Protein AF-A0AAD1GJM7-F1 (afdb_monomer)

Sequence (157 aa):
MYKEDKFLNEKNISTDASIYYKLKLFEDKDFVIAAQPKILMSKSKKLKEDFLGEISLIIGMSKNIRPVTNIFSFGHSINIGSKKMYYNFSTCEGIKFKNGIMLTSFTKYHTRQNYGYVYDSSVYEQLGIAKIINFGKENRNLFTAQIGHFWDRSLSN

Nearest PDB structures (foldseek):
  4qky-assembly1_A  TM=3.987E-01  e=1.083E-01  Bordetella pertussis Tohama I
  6ehe-assembly1_A  TM=3.004E-01  e=8.384E-02  Vibrio cholerae O395
  5oyk-assembly1_A  TM=3.530E-01  e=1.550E-01  Vibrio cholerae
  3vdi-assembly1_A  TM=3.140E-01  e=3.016E-01  Pelodictyon phaeum
  7uea-assembly1_V  TM=2.592E-01  e=4.100E-01  Chlorobaculum tepidum TLS

Radius of gyration: 16.19 Å; Cα contacts (8 Å, |Δi|>4): 405; chains: 1; bounding box: 40×42×44 Å

Mean predicted aligned error: 8.15 Å

Organism: NCBI:txid226665

pLDDT: mean 81.07, std 14.4, range [34.66, 95.56]

Foldseek 3Di:
DPDPPPPDDLQQKKKKKKKKKWAFPDDDPFKTWTKMWMWMWIDGPPDDTDIWTKIKTKMWGWDCDVQKIKIWIWIWMATPPPRKIWIKTKIKIWGADPQQKIWIWMKMKIQIDPDPQQARIKIKIWTWIKHWDADDPDSSMIIMIIITMMGMGGPRD

Solvent-accessible surface area (backbone atoms only — not comparable to full-atom values): 7989 Å² total; per-residue (Å²): 131,84,74,77,79,80,78,77,54,77,78,46,39,29,44,38,40,36,43,36,37,42,44,60,76,44,78,58,97,74,38,36,34,26,43,32,49,33,42,37,39,40,39,38,89,81,42,71,80,41,80,48,46,34,42,28,46,35,40,32,33,73,53,78,57,89,58,37,37,40,36,44,36,41,32,45,35,39,30,73,87,71,75,33,33,31,42,34,44,35,42,36,42,30,45,56,48,81,90,40,32,27,46,37,42,37,41,35,40,37,44,40,43,86,53,67,85,74,47,40,26,33,41,37,40,35,46,30,46,34,40,51,45,82,54,79,97,51,95,57,38,43,38,35,44,35,41,31,46,32,41,66,42,66,71,48,130

Structure (mmCIF, N/CA/C/O backbone):
data_AF-A0AAD1GJM7-F1
#
_entry.id   AF-A0AAD1GJM7-F1
#
loop_
_atom_site.group_PDB
_atom_site.id
_atom_site.type_symbol
_atom_site.label_atom_id
_atom_site.label_alt_id
_atom_site.label_comp_id
_atom_site.label_asym_id
_atom_site.label_entity_id
_atom_site.label_seq_id
_atom_site.pdbx_PDB_ins_code
_atom_site.Cartn_x
_atom_site.Cartn_y
_atom_site.Cartn_z
_atom_site.occupancy
_atom_site.B_iso_or_equiv
_atom_site.auth_seq_id
_atom_site.auth_comp_id
_atom_site.auth_asym_id
_atom_site.auth_atom_id
_atom_site.pdbx_PDB_model_num
ATOM 1 N N . MET A 1 1 ? 0.869 -28.261 -21.233 1.00 34.81 1 MET A N 1
ATOM 2 C CA . MET A 1 1 ? 2.227 -28.336 -20.659 1.00 34.81 1 MET A CA 1
ATOM 3 C C . MET A 1 1 ? 2.542 -26.952 -20.110 1.00 34.81 1 MET A C 1
ATOM 5 O O . MET A 1 1 ? 2.859 -26.057 -20.884 1.00 34.81 1 MET A O 1
ATOM 9 N N . TYR A 1 2 ? 2.266 -26.730 -18.821 1.00 34.66 2 TYR A N 1
ATOM 10 C CA . TYR A 1 2 ? 2.536 -25.451 -18.159 1.00 34.66 2 TYR A CA 1
ATOM 11 C C . TYR A 1 2 ? 4.046 -25.217 -18.218 1.00 34.66 2 TYR A C 1
ATOM 13 O O . TYR A 1 2 ? 4.812 -26.051 -17.739 1.00 34.66 2 TYR A O 1
ATOM 21 N N . LYS A 1 3 ? 4.475 -24.152 -18.906 1.00 41.66 3 LYS A N 1
ATOM 22 C CA . LYS A 1 3 ? 5.876 -23.722 -18.877 1.00 41.66 3 LYS A CA 1
ATOM 23 C C . LYS A 1 3 ? 6.209 -23.440 -17.423 1.00 41.66 3 LYS A C 1
ATOM 25 O O . LYS A 1 3 ? 5.462 -22.697 -16.796 1.00 41.66 3 LYS A O 1
ATOM 30 N N . GLU A 1 4 ? 7.290 -24.048 -16.947 1.00 40.22 4 GLU A N 1
ATOM 31 C CA . GLU A 1 4 ? 7.804 -23.888 -15.595 1.00 40.22 4 GLU A CA 1
ATOM 32 C C . GLU A 1 4 ? 7.608 -22.466 -15.098 1.00 40.22 4 GLU A C 1
ATOM 34 O O . GLU A 1 4 ? 8.035 -21.478 -15.708 1.00 40.22 4 GLU A O 1
ATOM 39 N N . ASP A 1 5 ? 6.918 -22.420 -13.977 1.00 42.44 5 ASP A N 1
ATOM 40 C CA . ASP A 1 5 ? 6.682 -21.280 -13.146 1.00 42.44 5 ASP A CA 1
ATOM 41 C C . ASP A 1 5 ? 7.990 -20.491 -12.941 1.00 42.44 5 ASP A C 1
ATOM 43 O O . ASP A 1 5 ? 8.764 -20.735 -12.017 1.00 42.44 5 ASP A O 1
ATOM 47 N N . LYS A 1 6 ? 8.216 -19.459 -13.773 1.00 44.59 6 LYS A N 1
ATOM 48 C CA . LYS A 1 6 ? 9.166 -18.347 -13.540 1.00 44.59 6 LYS A CA 1
ATOM 49 C C . LYS A 1 6 ? 8.738 -17.503 -12.320 1.00 44.59 6 LYS A C 1
ATOM 51 O O . LYS A 1 6 ? 8.789 -16.275 -12.343 1.00 44.59 6 LYS A O 1
ATOM 56 N N . PHE A 1 7 ? 8.242 -18.144 -11.267 1.00 47.22 7 PHE A N 1
ATOM 57 C CA . PHE A 1 7 ? 7.403 -17.542 -10.234 1.00 47.22 7 PHE A CA 1
ATOM 58 C C . PHE A 1 7 ? 8.210 -16.753 -9.206 1.00 47.22 7 PHE A C 1
ATOM 60 O O . PHE A 1 7 ? 7.679 -15.829 -8.585 1.00 47.22 7 PHE A O 1
ATOM 67 N N . LEU A 1 8 ? 9.501 -17.060 -9.083 1.00 47.66 8 LEU A N 1
ATOM 68 C CA . LEU A 1 8 ? 10.447 -16.421 -8.175 1.00 47.66 8 LEU A CA 1
ATOM 69 C C . LEU A 1 8 ? 11.809 -16.310 -8.866 1.00 47.66 8 LEU A C 1
ATOM 71 O O . LEU A 1 8 ? 12.728 -17.085 -8.624 1.00 47.66 8 LEU A O 1
ATOM 75 N N . ASN A 1 9 ? 11.957 -15.337 -9.762 1.00 53.31 9 ASN A N 1
ATOM 76 C CA . ASN A 1 9 ? 13.294 -14.898 -10.143 1.00 53.31 9 ASN A CA 1
ATOM 77 C C . ASN A 1 9 ? 13.777 -13.951 -9.038 1.00 53.31 9 ASN A C 1
ATOM 79 O O . ASN A 1 9 ? 13.185 -12.884 -8.871 1.00 53.31 9 ASN A O 1
ATOM 83 N N . GLU A 1 10 ? 14.843 -14.298 -8.304 1.00 51.75 10 GLU A N 1
ATOM 84 C CA . GLU A 1 10 ? 15.426 -13.442 -7.245 1.00 51.75 10 GLU A CA 1
ATOM 85 C C . GLU A 1 10 ? 15.661 -11.992 -7.701 1.00 51.75 10 GLU A C 1
ATOM 87 O O . GLU A 1 10 ? 15.726 -11.065 -6.898 1.00 51.75 10 GLU A O 1
ATOM 92 N N . LYS A 1 11 ? 15.788 -11.787 -9.016 1.00 55.88 11 LYS A N 1
ATOM 93 C CA . LYS A 1 11 ? 15.955 -10.487 -9.665 1.00 55.88 11 LYS A CA 1
ATOM 94 C C . LYS A 1 11 ? 14.756 -9.534 -9.524 1.00 55.88 11 LYS A C 1
ATOM 96 O O . LYS A 1 11 ? 14.936 -8.360 -9.838 1.00 55.88 11 LYS A O 1
ATOM 101 N N . ASN A 1 12 ? 13.584 -10.010 -9.097 1.00 67.25 12 ASN A N 1
ATOM 102 C CA . ASN A 1 12 ? 12.362 -9.209 -8.932 1.00 67.25 12 ASN A CA 1
ATOM 103 C C . ASN A 1 12 ? 11.948 -9.038 -7.461 1.00 67.25 12 ASN A C 1
ATOM 105 O O . ASN A 1 12 ? 10.869 -8.513 -7.195 1.00 67.25 12 ASN A O 1
ATOM 109 N N . ILE A 1 13 ? 12.781 -9.500 -6.524 1.00 77.69 13 ILE A N 1
ATOM 110 C CA . ILE A 1 13 ? 12.556 -9.326 -5.091 1.00 77.69 13 ILE A CA 1
ATOM 111 C C . ILE A 1 13 ? 13.218 -8.032 -4.645 1.00 77.69 13 ILE A C 1
ATOM 113 O O . ILE A 1 13 ? 14.364 -7.733 -5.007 1.00 77.69 13 ILE A O 1
ATOM 117 N N . SER A 1 14 ? 12.510 -7.297 -3.804 1.00 81.81 14 SER A N 1
ATOM 118 C CA . SER A 1 14 ? 13.028 -6.073 -3.224 1.00 81.81 14 SER A CA 1
ATOM 119 C C . SER A 1 14 ? 12.492 -5.824 -1.832 1.00 81.81 14 SER A C 1
ATOM 121 O O . SER A 1 14 ? 11.527 -6.444 -1.384 1.00 81.81 14 SER A O 1
ATOM 123 N N . THR A 1 15 ? 13.184 -4.949 -1.119 1.00 87.56 15 THR A N 1
ATOM 124 C CA . THR A 1 15 ? 12.772 -4.495 0.203 1.00 87.56 15 THR A CA 1
ATOM 125 C C . THR A 1 15 ? 12.163 -3.118 0.049 1.00 87.56 15 THR A C 1
ATOM 127 O O . THR A 1 15 ? 12.817 -2.204 -0.455 1.00 87.56 15 THR A O 1
ATOM 130 N N . ASP A 1 16 ? 10.921 -2.990 0.499 1.00 88.38 16 ASP A N 1
ATOM 131 C CA . ASP A 1 16 ? 10.187 -1.736 0.520 1.00 88.38 16 ASP A CA 1
ATOM 132 C C . ASP A 1 16 ? 10.041 -1.252 1.955 1.00 88.38 16 ASP A C 1
ATOM 134 O O . ASP A 1 16 ? 9.608 -1.992 2.842 1.00 88.38 16 ASP A O 1
ATOM 138 N N . ALA A 1 17 ? 10.344 0.024 2.160 1.00 91.00 17 ALA A N 1
ATOM 139 C CA . ALA A 1 17 ? 9.956 0.766 3.343 1.00 91.00 17 ALA A CA 1
ATOM 140 C C . ALA A 1 17 ? 9.027 1.897 2.913 1.00 91.00 17 ALA A C 1
ATOM 142 O O . ALA A 1 17 ? 9.319 2.637 1.979 1.00 91.00 17 ALA A O 1
ATOM 143 N N . SER A 1 18 ? 7.894 2.047 3.586 1.00 91.81 18 SER A N 1
ATOM 144 C CA . SER A 1 18 ? 6.951 3.112 3.282 1.00 91.81 18 SER A CA 1
ATOM 145 C C . SER A 1 18 ? 6.410 3.765 4.531 1.00 91.81 18 SER A C 1
ATOM 147 O O . SER A 1 18 ? 6.260 3.146 5.586 1.00 91.81 18 SER A O 1
ATOM 149 N N . ILE A 1 19 ? 6.099 5.040 4.373 1.00 93.06 19 ILE A N 1
ATOM 150 C CA . ILE A 1 19 ? 5.370 5.828 5.345 1.00 93.06 19 ILE A CA 1
ATOM 151 C C . ILE A 1 19 ? 4.186 6.423 4.608 1.00 93.06 19 ILE A C 1
ATOM 153 O O . ILE A 1 19 ? 4.344 7.026 3.546 1.00 93.06 19 ILE A O 1
ATOM 157 N N . TYR A 1 20 ? 2.998 6.255 5.165 1.00 92.69 20 TYR A N 1
ATOM 158 C CA . TYR A 1 20 ? 1.800 6.850 4.605 1.00 92.69 20 TYR A CA 1
ATOM 159 C C . TYR A 1 20 ? 0.865 7.342 5.693 1.00 92.69 20 TYR A C 1
ATOM 161 O O . TYR A 1 20 ? 0.852 6.860 6.828 1.00 92.69 20 TYR A O 1
ATOM 169 N N . TYR A 1 21 ? 0.056 8.315 5.307 1.00 91.00 21 TYR A N 1
ATOM 170 C CA . TYR A 1 21 ? -0.978 8.879 6.148 1.00 91.00 21 TYR A CA 1
ATOM 171 C C . TYR A 1 21 ? -2.323 8.669 5.475 1.00 91.00 21 TYR A C 1
ATOM 173 O O . TYR A 1 21 ? -2.475 8.999 4.305 1.00 91.00 21 TYR A O 1
ATOM 181 N N . LYS A 1 22 ? -3.297 8.111 6.194 1.00 90.12 22 LYS A N 1
ATOM 182 C CA . LYS A 1 22 ? -4.656 7.924 5.682 1.00 90.12 22 LYS A CA 1
ATOM 183 C C . LYS A 1 22 ? -5.564 9.001 6.263 1.00 90.12 22 LYS A 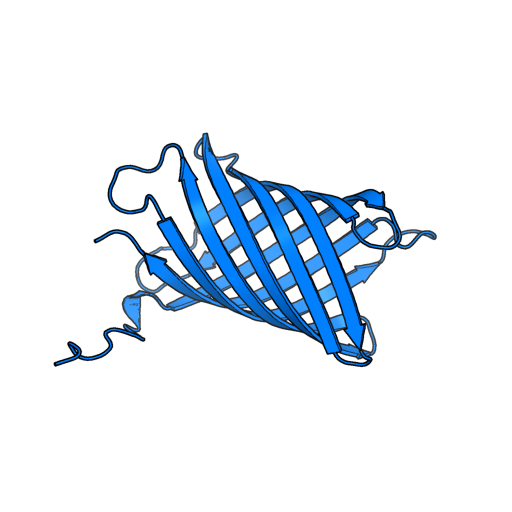C 1
ATOM 185 O O . LYS A 1 22 ? -5.911 8.940 7.442 1.00 90.12 22 LYS A O 1
ATOM 190 N N . LEU A 1 23 ? -5.946 9.956 5.419 1.00 90.00 23 LEU A N 1
ATOM 191 C CA . LEU A 1 23 ? -6.930 10.986 5.729 1.00 90.00 23 LEU A CA 1
ATOM 192 C C . LEU A 1 23 ? -8.312 10.489 5.308 1.00 90.00 23 LEU A C 1
ATOM 194 O O . LEU A 1 23 ? -8.615 10.469 4.114 1.00 90.00 23 LEU A O 1
ATOM 198 N N . LYS A 1 24 ? -9.150 10.084 6.267 1.00 90.75 24 LYS A N 1
ATOM 199 C CA . LYS A 1 24 ? -10.541 9.722 5.967 1.00 90.75 24 LYS A CA 1
ATOM 200 C C . LYS A 1 24 ? -11.314 10.971 5.543 1.00 90.75 24 LYS A C 1
ATOM 202 O O . LYS A 1 24 ? -11.450 11.909 6.323 1.00 90.75 24 LYS A O 1
ATOM 207 N N . LEU A 1 25 ? -11.809 10.967 4.312 1.00 91.38 25 LEU A N 1
ATOM 208 C CA . LEU A 1 25 ? -12.656 12.024 3.757 1.00 91.38 25 LEU A CA 1
ATOM 209 C C . LEU A 1 25 ? -14.135 11.732 4.020 1.00 91.38 25 LEU A C 1
ATOM 211 O O . LEU A 1 25 ? -14.916 12.644 4.263 1.00 91.38 25 LEU A O 1
ATOM 215 N N . PHE A 1 26 ? -14.498 10.450 3.984 1.00 90.50 26 PHE A N 1
ATOM 216 C CA . PHE A 1 26 ? -15.843 9.959 4.243 1.00 90.50 26 PHE A CA 1
ATOM 217 C C . PHE A 1 26 ? -15.772 8.567 4.878 1.00 90.50 26 PHE A C 1
ATOM 219 O O . PHE A 1 26 ? -14.907 7.762 4.525 1.00 90.50 26 PHE A O 1
ATOM 226 N N . GLU A 1 27 ? -16.673 8.286 5.812 1.00 89.69 27 GLU A N 1
ATOM 227 C CA . GLU A 1 27 ? -16.784 6.999 6.494 1.00 89.69 27 GLU A CA 1
ATOM 228 C C . GLU A 1 27 ? -18.262 6.662 6.670 1.00 89.69 27 GLU A C 1
ATOM 230 O O . GLU A 1 27 ? -19.017 7.435 7.259 1.00 89.69 27 GLU A O 1
ATOM 235 N N . ASP A 1 28 ? -18.641 5.500 6.154 1.00 88.94 28 ASP A N 1
ATOM 236 C CA . ASP A 1 28 ? -19.913 4.840 6.410 1.00 88.94 28 ASP A CA 1
ATOM 237 C C . ASP A 1 28 ? -19.647 3.467 7.053 1.00 88.94 28 ASP A C 1
ATOM 239 O O . ASP A 1 28 ? -18.497 3.052 7.223 1.00 88.94 28 ASP A O 1
ATOM 243 N N . LYS A 1 29 ? -20.703 2.750 7.442 1.00 84.69 29 LYS A N 1
ATOM 244 C CA . LYS A 1 29 ? -20.602 1.421 8.059 1.00 84.69 29 LYS A CA 1
ATOM 245 C C . LYS A 1 29 ? -19.892 0.406 7.163 1.00 84.69 29 LYS A C 1
ATOM 247 O O . LYS A 1 29 ? -19.164 -0.439 7.682 1.00 84.69 29 LYS A O 1
ATOM 252 N N . ASP A 1 30 ? -20.087 0.511 5.851 1.00 87.56 30 ASP A N 1
ATOM 253 C CA . ASP A 1 30 ? -19.619 -0.492 4.894 1.00 87.56 30 ASP A CA 1
ATOM 254 C C . ASP A 1 30 ? -18.301 -0.106 4.209 1.00 87.56 30 ASP A C 1
ATOM 256 O O . ASP A 1 30 ? -17.523 -0.983 3.823 1.00 87.56 30 ASP A O 1
ATOM 260 N N . PHE A 1 31 ? -18.012 1.192 4.066 1.00 91.12 31 PHE A N 1
ATOM 261 C CA . PHE A 1 31 ? -16.830 1.659 3.344 1.00 91.12 31 PHE A CA 1
ATOM 262 C C . PHE A 1 31 ? -16.279 2.998 3.850 1.00 91.12 31 PHE A C 1
ATOM 264 O O . PHE A 1 31 ? -16.950 3.798 4.499 1.00 91.12 31 PHE A O 1
ATOM 271 N N . VAL A 1 32 ? -15.022 3.255 3.496 1.00 91.50 32 VAL A N 1
ATOM 272 C CA . VAL A 1 32 ? -14.279 4.482 3.781 1.00 91.50 32 VAL A CA 1
ATOM 273 C C . VAL A 1 32 ? -13.692 5.014 2.483 1.00 91.50 32 VAL A C 1
ATOM 275 O O . VAL A 1 32 ? -13.085 4.261 1.720 1.00 91.50 32 VAL A O 1
ATOM 278 N N . ILE A 1 33 ? -13.814 6.321 2.266 1.00 93.06 33 ILE A N 1
ATOM 279 C CA . ILE A 1 33 ? -13.075 7.049 1.232 1.00 93.06 33 ILE A CA 1
ATOM 280 C C . ILE A 1 33 ? -11.970 7.841 1.922 1.00 93.06 33 ILE A C 1
ATOM 282 O O . ILE A 1 33 ? -12.220 8.566 2.888 1.00 93.06 33 ILE A O 1
ATOM 286 N N . ALA A 1 34 ? -10.741 7.714 1.434 1.00 92.44 34 ALA A N 1
ATOM 287 C CA . ALA A 1 34 ? -9.583 8.365 2.017 1.00 92.44 34 ALA A CA 1
ATOM 288 C C . ALA A 1 34 ? -8.608 8.891 0.963 1.00 92.44 34 ALA A C 1
ATOM 290 O O . ALA A 1 34 ? -8.348 8.241 -0.050 1.00 92.44 34 ALA A O 1
ATOM 291 N N . ALA A 1 35 ? -8.010 10.042 1.256 1.00 93.19 35 ALA A N 1
ATOM 292 C CA . ALA A 1 35 ? -6.795 10.487 0.590 1.00 93.19 35 ALA A CA 1
ATOM 293 C C . ALA A 1 35 ? -5.579 9.924 1.337 1.00 93.19 35 ALA A C 1
ATOM 295 O O . ALA A 1 35 ? -5.539 9.908 2.570 1.00 93.19 35 ALA A O 1
ATOM 296 N N . GLN A 1 36 ? -4.585 9.456 0.591 1.00 93.75 36 GLN A N 1
ATOM 297 C CA . GLN A 1 36 ? -3.404 8.805 1.134 1.00 93.75 36 GLN A CA 1
ATOM 298 C C . GLN A 1 36 ? -2.129 9.307 0.450 1.00 93.75 36 GLN A C 1
ATOM 300 O O . GLN A 1 36 ? -1.721 8.744 -0.571 1.00 93.75 36 GLN A O 1
ATOM 305 N N . PRO A 1 37 ? -1.473 10.344 0.997 1.00 93.31 37 PRO A N 1
ATOM 306 C CA . PRO A 1 37 ? -0.079 10.613 0.682 1.00 93.31 37 PRO A CA 1
ATOM 307 C C . PRO A 1 37 ? 0.816 9.497 1.236 1.00 93.31 37 PRO A C 1
ATOM 309 O O . PRO A 1 37 ? 0.633 9.016 2.360 1.00 93.31 37 PRO A O 1
ATOM 312 N N . LYS A 1 38 ? 1.796 9.092 0.433 1.00 93.69 38 LYS A N 1
ATOM 313 C CA . LYS A 1 38 ? 2.733 8.010 0.720 1.00 93.69 38 LYS A CA 1
ATOM 314 C C . LYS A 1 38 ? 4.122 8.371 0.203 1.00 93.69 38 LYS A C 1
ATOM 316 O O . LYS A 1 38 ? 4.274 8.864 -0.911 1.00 93.69 38 LYS A O 1
ATOM 321 N N . ILE A 1 39 ? 5.131 8.054 1.002 1.00 92.56 39 ILE A N 1
ATOM 322 C CA . ILE A 1 39 ? 6.532 8.012 0.589 1.00 92.56 39 ILE A CA 1
ATOM 323 C C . ILE A 1 39 ? 6.956 6.547 0.614 1.00 92.56 39 ILE A C 1
ATOM 325 O O . ILE A 1 39 ? 6.723 5.844 1.599 1.00 92.56 39 ILE A O 1
ATOM 329 N N . LEU A 1 40 ? 7.544 6.086 -0.483 1.00 90.38 40 LEU A N 1
ATOM 330 C CA . LEU A 1 40 ? 8.078 4.742 -0.646 1.00 90.38 40 LEU A CA 1
ATOM 331 C C . LEU A 1 40 ? 9.572 4.832 -0.917 1.00 90.38 40 LEU A C 1
ATOM 333 O O . LEU A 1 40 ? 9.995 5.579 -1.793 1.00 90.38 40 LEU A O 1
ATOM 337 N N . MET A 1 41 ? 10.342 4.037 -0.196 1.00 89.12 41 MET A N 1
ATOM 338 C CA . MET A 1 41 ? 11.728 3.742 -0.501 1.00 89.12 41 MET A CA 1
ATOM 339 C C . MET A 1 41 ? 11.809 2.282 -0.911 1.00 89.12 41 MET A C 1
ATOM 341 O O . MET A 1 41 ? 11.368 1.409 -0.161 1.00 89.12 41 MET A O 1
ATOM 345 N N . SER A 1 42 ? 12.388 2.031 -2.080 1.00 85.25 42 SER A N 1
ATOM 346 C CA . SER A 1 42 ? 12.533 0.686 -2.618 1.00 85.25 42 SER A CA 1
ATOM 347 C C . SER A 1 42 ? 13.987 0.363 -2.920 1.00 85.25 42 SER A C 1
ATOM 349 O O . SER A 1 42 ? 14.710 1.177 -3.499 1.00 85.25 42 SER A O 1
ATOM 351 N N . LYS A 1 43 ? 14.422 -0.840 -2.537 1.00 84.25 43 LYS A N 1
ATOM 352 C CA . LYS A 1 43 ? 15.778 -1.339 -2.792 1.00 84.25 43 LYS A CA 1
ATOM 353 C C . LYS A 1 43 ? 15.732 -2.728 -3.410 1.00 84.25 43 LYS A C 1
ATOM 355 O O . LYS A 1 43 ? 15.195 -3.653 -2.801 1.00 84.25 43 LYS A O 1
ATOM 360 N N . SER A 1 44 ? 16.343 -2.899 -4.583 1.00 79.56 44 SER A N 1
ATOM 361 C CA . SER A 1 44 ? 16.429 -4.192 -5.280 1.00 79.56 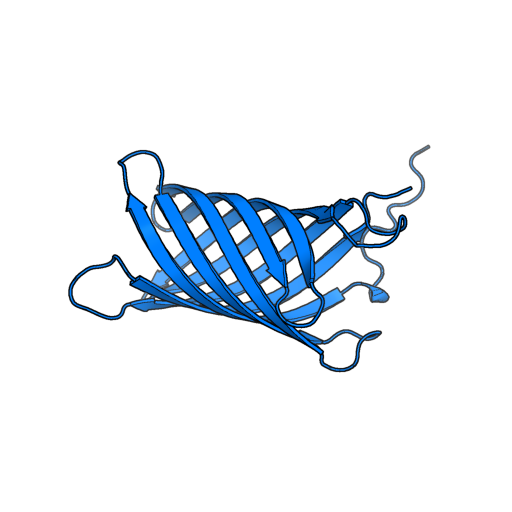44 SER A CA 1
ATOM 362 C C . SER A 1 44 ? 17.847 -4.472 -5.782 1.00 79.56 44 SER A C 1
ATOM 364 O O . SER A 1 44 ? 18.697 -3.586 -5.801 1.00 79.56 44 SER A O 1
ATOM 366 N N . LYS A 1 45 ? 18.123 -5.703 -6.239 1.00 72.06 45 LYS A N 1
ATOM 367 C CA . LYS A 1 45 ? 19.406 -6.019 -6.905 1.00 72.06 45 LYS A CA 1
ATOM 368 C C . LYS A 1 45 ? 19.606 -5.223 -8.214 1.00 72.06 45 LYS A C 1
ATOM 370 O O . LYS A 1 45 ? 20.740 -5.072 -8.653 1.00 72.06 45 LYS A O 1
ATOM 375 N N . LYS A 1 46 ? 18.526 -4.748 -8.856 1.00 67.50 46 LYS A N 1
ATOM 376 C CA . LYS A 1 46 ? 18.549 -4.015 -10.141 1.00 67.50 46 LYS A CA 1
ATOM 377 C C . LYS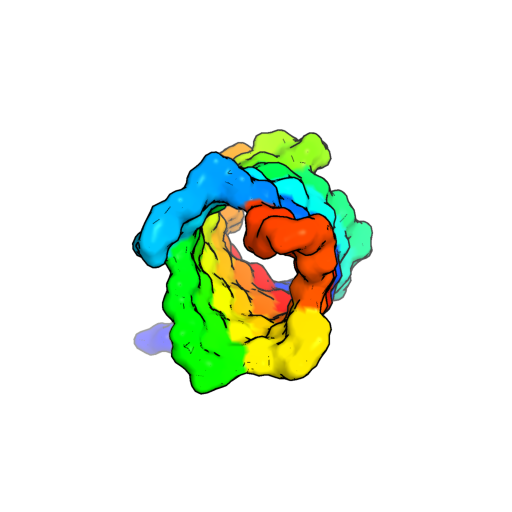 A 1 46 ? 18.444 -2.496 -9.990 1.00 67.50 46 LYS A C 1
ATOM 379 O O . LYS A 1 46 ? 18.970 -1.774 -10.830 1.00 67.50 46 LYS A O 1
ATOM 384 N N . LEU A 1 47 ? 17.743 -2.023 -8.965 1.00 61.78 47 LEU A N 1
ATOM 385 C CA . LEU A 1 47 ? 17.544 -0.607 -8.684 1.00 61.78 47 LEU A CA 1
ATOM 386 C C . LEU A 1 47 ? 18.413 -0.208 -7.494 1.00 61.78 47 LEU A C 1
ATOM 388 O O . LEU A 1 47 ? 18.252 -0.742 -6.394 1.00 61.78 47 LEU A O 1
ATOM 392 N N . LYS A 1 48 ? 19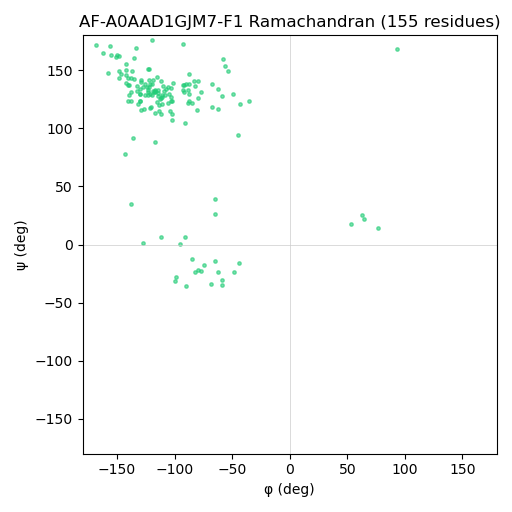.302 0.772 -7.717 1.00 66.94 48 LYS A N 1
ATOM 393 C CA . LYS A 1 48 ? 19.809 1.601 -6.615 1.00 66.94 48 LYS A CA 1
ATOM 394 C C . LYS A 1 48 ? 18.605 2.189 -5.873 1.00 66.94 48 LYS A C 1
ATOM 396 O O . LYS A 1 48 ? 17.563 2.378 -6.491 1.00 66.94 48 LYS A O 1
ATOM 401 N N . GLU A 1 49 ? 18.763 2.413 -4.571 1.00 69.75 49 GLU A N 1
ATOM 402 C CA . GLU A 1 49 ? 17.700 2.929 -3.700 1.00 69.75 49 GLU A CA 1
ATOM 403 C C . GLU A 1 49 ? 16.942 4.070 -4.382 1.00 69.75 49 GLU A C 1
ATOM 405 O O . GLU A 1 49 ? 17.547 5.065 -4.783 1.00 69.75 49 GLU A O 1
ATOM 410 N N . ASP A 1 50 ? 15.635 3.878 -4.551 1.00 78.94 50 ASP A N 1
ATOM 411 C CA . ASP A 1 50 ? 14.759 4.825 -5.230 1.00 78.94 50 ASP A CA 1
ATOM 412 C C . ASP A 1 50 ? 13.669 5.300 -4.270 1.00 78.94 50 ASP A C 1
ATOM 414 O O . ASP A 1 50 ? 13.104 4.512 -3.501 1.00 78.94 50 ASP A O 1
ATOM 418 N N . PHE A 1 51 ? 13.395 6.602 -4.313 1.00 82.81 51 PHE A N 1
ATOM 419 C CA . PHE A 1 51 ? 12.414 7.269 -3.471 1.00 82.81 51 PHE A CA 1
ATOM 420 C C . PHE A 1 51 ? 11.264 7.772 -4.331 1.00 82.81 51 PHE A C 1
ATOM 422 O O . PHE A 1 51 ? 11.428 8.616 -5.210 1.00 82.81 51 PHE A O 1
ATOM 429 N N . LEU A 1 52 ? 10.066 7.287 -4.028 1.00 85.31 52 LEU A N 1
ATOM 430 C CA . LEU A 1 52 ? 8.859 7.592 -4.774 1.00 85.31 52 LEU A CA 1
ATOM 431 C C . LEU A 1 52 ? 7.833 8.251 -3.854 1.00 85.31 52 LEU A C 1
ATOM 433 O O . LEU A 1 52 ? 7.363 7.658 -2.882 1.00 85.31 52 LEU A O 1
ATOM 437 N N . GLY A 1 53 ? 7.476 9.489 -4.191 1.00 89.50 53 GLY A N 1
ATOM 438 C CA . GLY A 1 53 ? 6.339 10.194 -3.607 1.00 89.50 53 GLY A CA 1
ATOM 439 C C . GLY A 1 53 ? 5.059 9.898 -4.383 1.00 89.50 53 GLY A C 1
ATOM 440 O O . GLY A 1 53 ? 5.033 9.986 -5.613 1.00 89.50 53 GLY A O 1
ATOM 441 N N . GLU A 1 54 ? 3.991 9.574 -3.665 1.00 91.44 54 GLU A N 1
ATOM 442 C CA . GLU A 1 54 ? 2.696 9.204 -4.226 1.00 91.44 54 GLU A CA 1
ATOM 443 C C . GLU A 1 54 ? 1.555 9.857 -3.453 1.00 91.44 54 GLU A C 1
ATOM 445 O O . GLU A 1 54 ? 1.585 9.949 -2.226 1.00 91.44 54 GLU A O 1
ATOM 450 N N . ILE A 1 55 ? 0.514 10.259 -4.176 1.00 92.25 55 ILE A N 1
ATOM 451 C CA . ILE A 1 55 ? -0.774 10.629 -3.591 1.00 92.25 55 ILE A CA 1
ATOM 452 C C . ILE A 1 55 ? -1.829 9.722 -4.203 1.00 92.25 55 ILE A C 1
ATOM 454 O O . ILE A 1 55 ? -1.904 9.583 -5.423 1.00 92.25 55 ILE A O 1
ATOM 458 N N . SER A 1 56 ? -2.638 9.109 -3.344 1.00 93.00 56 SER A N 1
ATOM 459 C CA . SER A 1 56 ? -3.721 8.221 -3.751 1.00 93.00 56 SER A CA 1
ATOM 460 C C . SER A 1 56 ? -5.066 8.699 -3.227 1.00 93.00 56 SER A C 1
ATOM 462 O O . SER A 1 56 ? -5.161 9.131 -2.081 1.00 93.00 56 SER A O 1
ATOM 464 N N . LEU A 1 57 ? -6.113 8.556 -4.032 1.00 95.56 57 LEU A N 1
ATOM 465 C CA . LEU A 1 57 ? -7.497 8.563 -3.568 1.00 95.56 57 LEU A CA 1
ATOM 466 C C . LEU A 1 57 ? -7.987 7.117 -3.557 1.00 95.56 57 LEU A C 1
ATOM 468 O O . LEU A 1 57 ? -7.893 6.430 -4.574 1.00 95.56 57 LEU A O 1
ATOM 472 N N . ILE A 1 58 ? -8.460 6.646 -2.407 1.00 94.19 58 ILE A N 1
ATOM 473 C CA . ILE A 1 58 ? -8.776 5.238 -2.169 1.00 94.19 58 ILE A CA 1
ATOM 474 C C . ILE A 1 58 ? -10.180 5.136 -1.584 1.00 94.19 58 ILE A C 1
ATOM 476 O O . ILE A 1 58 ? -10.513 5.844 -0.637 1.00 94.19 58 ILE A O 1
ATOM 480 N N . ILE A 1 59 ? -10.976 4.214 -2.111 1.00 94.88 59 ILE A N 1
ATOM 481 C CA . ILE A 1 59 ? -12.193 3.716 -1.480 1.00 94.88 59 ILE A CA 1
ATOM 482 C C . ILE A 1 59 ? -11.952 2.276 -1.038 1.00 94.88 59 ILE A C 1
ATOM 484 O O . ILE A 1 59 ? -11.355 1.484 -1.764 1.00 94.88 59 ILE A O 1
ATOM 488 N N . GLY A 1 60 ? -12.382 1.917 0.164 1.00 92.56 60 GLY A N 1
ATOM 489 C CA . GLY A 1 60 ? -12.197 0.557 0.640 1.00 92.56 60 GLY A CA 1
ATOM 490 C C . GLY A 1 60 ? -13.085 0.190 1.806 1.00 92.56 60 GLY A C 1
ATOM 491 O O . GLY A 1 60 ? -13.656 1.042 2.477 1.00 92.56 60 GLY A O 1
ATOM 492 N N . MET A 1 61 ? -13.160 -1.106 2.048 1.00 91.88 61 MET A N 1
ATOM 493 C CA . MET A 1 61 ? -13.897 -1.715 3.143 1.00 91.88 61 MET A CA 1
ATOM 494 C C . MET A 1 61 ? -12.940 -2.538 3.995 1.00 91.88 61 MET A C 1
ATOM 496 O O . MET A 1 61 ? -11.937 -3.061 3.500 1.00 91.88 61 MET A O 1
ATOM 500 N N . SER A 1 62 ? -13.241 -2.658 5.285 1.00 86.06 62 SER A N 1
ATOM 501 C CA . SER A 1 62 ? -12.454 -3.485 6.197 1.00 86.06 62 SER A CA 1
ATOM 502 C C . SER A 1 62 ? -13.349 -4.372 7.039 1.00 86.06 62 SER A C 1
ATOM 504 O O . SER A 1 62 ? -14.286 -3.881 7.668 1.00 86.06 62 SER A O 1
ATOM 506 N N . LYS A 1 63 ? -13.013 -5.659 7.121 1.00 84.12 63 LYS A N 1
ATOM 507 C CA . LYS A 1 63 ? -13.647 -6.610 8.031 1.00 84.12 63 LYS A CA 1
ATOM 508 C C . LYS A 1 63 ? -12.649 -7.007 9.113 1.00 84.12 63 LYS A C 1
ATOM 510 O O . LYS A 1 63 ? -11.584 -7.546 8.823 1.00 84.12 63 LYS A O 1
ATOM 515 N N . ASN A 1 64 ? -13.015 -6.749 10.365 1.00 79.75 64 ASN A N 1
ATOM 516 C CA . ASN A 1 64 ? -12.200 -7.082 11.531 1.00 79.75 64 ASN A CA 1
ATOM 517 C C . ASN A 1 64 ? -12.755 -8.340 12.212 1.00 79.75 64 ASN A C 1
ATOM 519 O O . ASN A 1 64 ? -13.829 -8.293 12.807 1.00 79.75 64 ASN A O 1
ATOM 523 N N . ILE A 1 65 ? -12.008 -9.443 12.164 1.00 78.12 65 ILE A N 1
ATOM 524 C CA . ILE A 1 65 ? -12.295 -10.688 12.890 1.00 78.12 65 ILE A CA 1
ATOM 525 C C . ILE A 1 65 ? -11.134 -10.900 13.856 1.00 78.12 65 ILE A C 1
ATOM 527 O O . ILE A 1 65 ? -10.124 -11.486 13.490 1.00 78.12 65 ILE A O 1
ATOM 531 N N . ARG A 1 66 ? -11.224 -10.344 15.070 1.00 75.94 66 ARG A N 1
ATOM 532 C CA . ARG A 1 66 ? -10.075 -10.234 15.989 1.00 75.94 66 ARG A CA 1
ATOM 533 C C . ARG A 1 66 ? -9.326 -11.574 16.147 1.00 75.94 66 ARG A C 1
ATOM 535 O O . ARG A 1 66 ? -9.979 -12.562 16.475 1.00 75.94 66 ARG A O 1
ATOM 542 N N . PRO A 1 67 ? -7.983 -11.605 15.986 1.00 77.06 67 PRO A N 1
ATOM 543 C CA . PRO A 1 67 ? -7.047 -10.489 15.745 1.00 77.06 67 PRO A CA 1
ATOM 544 C C . PRO A 1 67 ? -6.786 -10.163 14.257 1.00 77.06 67 PRO A C 1
ATOM 546 O O . PRO A 1 67 ? -5.923 -9.340 13.953 1.00 77.06 67 PRO A O 1
ATOM 549 N N . VAL A 1 68 ? -7.504 -10.810 13.343 1.00 84.88 68 VAL A N 1
ATOM 550 C CA . VAL A 1 68 ? -7.356 -10.704 11.889 1.00 84.88 68 VAL A CA 1
ATOM 551 C C . VAL A 1 68 ? -8.104 -9.485 11.343 1.00 84.88 68 VAL A C 1
ATOM 553 O O . VAL A 1 68 ? -9.199 -9.131 11.790 1.00 84.88 68 VAL A O 1
ATOM 556 N N . THR A 1 69 ? -7.497 -8.810 10.377 1.00 84.81 69 THR A N 1
ATOM 557 C CA . THR A 1 69 ? -8.042 -7.657 9.658 1.00 84.81 69 THR A CA 1
ATOM 558 C C . THR A 1 69 ? -7.886 -7.898 8.169 1.00 84.81 69 THR A C 1
ATOM 560 O O . THR A 1 69 ? -6.764 -8.071 7.706 1.00 84.81 69 THR A O 1
ATOM 563 N N . ASN A 1 70 ? -8.993 -7.851 7.433 1.00 87.44 70 ASN A N 1
ATOM 564 C CA . ASN A 1 70 ? -8.990 -7.928 5.977 1.00 87.44 70 ASN A CA 1
ATOM 565 C C . ASN A 1 70 ? -9.480 -6.601 5.409 1.00 87.44 70 ASN A C 1
ATOM 567 O O . ASN A 1 70 ? -10.517 -6.088 5.833 1.00 87.44 70 ASN A O 1
ATOM 571 N N . ILE A 1 71 ? -8.737 -6.044 4.462 1.00 89.56 71 ILE A N 1
ATOM 572 C CA . ILE A 1 71 ? -9.037 -4.780 3.796 1.00 89.56 71 ILE A CA 1
ATOM 573 C C . ILE A 1 71 ? -9.101 -5.045 2.300 1.00 89.56 71 ILE A C 1
ATOM 575 O O . ILE A 1 71 ? -8.178 -5.626 1.738 1.00 89.56 71 ILE A O 1
ATOM 579 N N . PHE A 1 72 ? -10.159 -4.561 1.664 1.00 91.69 72 PHE A N 1
ATOM 580 C CA . PHE A 1 72 ? -10.298 -4.521 0.213 1.00 91.69 72 PHE A CA 1
ATOM 581 C C . PHE A 1 72 ? -10.389 -3.066 -0.209 1.00 91.69 72 PHE A C 1
ATOM 583 O O . PHE A 1 72 ? -11.128 -2.295 0.407 1.00 91.69 72 PHE A O 1
ATOM 590 N N . SER A 1 73 ? -9.636 -2.664 -1.228 1.00 92.81 73 SER A N 1
ATOM 591 C CA . SER A 1 73 ? -9.676 -1.280 -1.687 1.00 92.81 73 SER A CA 1
ATOM 592 C C . SER A 1 73 ? -9.425 -1.117 -3.175 1.00 92.81 73 SER A C 1
ATOM 594 O O . SER A 1 73 ? -8.691 -1.885 -3.792 1.00 92.81 73 SER A O 1
ATOM 596 N N . PHE A 1 74 ? -10.039 -0.079 -3.728 1.00 93.44 74 PHE A N 1
ATOM 597 C CA . PHE A 1 74 ? -9.810 0.420 -5.069 1.00 93.44 74 PHE A CA 1
ATOM 598 C C . PHE A 1 74 ? -9.310 1.860 -4.980 1.00 93.44 74 PHE A C 1
ATOM 600 O O . PHE A 1 74 ? -9.785 2.634 -4.147 1.00 93.44 74 PHE A O 1
ATOM 607 N N . GLY A 1 75 ? -8.365 2.245 -5.828 1.00 92.75 75 GLY A N 1
ATOM 608 C CA . GLY A 1 75 ? -7.812 3.587 -5.785 1.00 92.75 75 GLY A CA 1
ATOM 609 C C . GLY A 1 75 ? -7.230 4.071 -7.097 1.00 92.75 75 GLY A C 1
ATOM 610 O O . GLY A 1 75 ? -6.924 3.300 -8.004 1.00 92.75 75 GLY A O 1
ATOM 611 N N . HIS A 1 76 ? -7.055 5.383 -7.168 1.00 92.94 76 HIS A N 1
ATOM 612 C CA . HIS A 1 76 ? -6.298 6.060 -8.208 1.00 92.94 76 HIS A CA 1
ATOM 613 C C . HIS A 1 76 ? -5.107 6.760 -7.564 1.00 92.94 76 HIS A C 1
ATOM 615 O O . HIS A 1 76 ? -5.261 7.440 -6.546 1.00 92.94 76 HIS A O 1
ATOM 621 N N . SER A 1 77 ? -3.928 6.584 -8.148 1.00 91.38 77 SER A N 1
ATOM 622 C CA . SER A 1 77 ? -2.665 7.058 -7.590 1.00 91.38 77 SER A CA 1
ATOM 623 C C . SER A 1 77 ? -1.878 7.844 -8.623 1.00 91.38 77 SER A C 1
ATOM 625 O O . SER A 1 77 ? -1.810 7.456 -9.790 1.00 91.38 77 SER A O 1
ATOM 627 N N . ILE A 1 78 ? -1.230 8.912 -8.166 1.00 89.50 78 ILE A N 1
ATOM 628 C CA . ILE A 1 78 ? -0.338 9.748 -8.968 1.00 89.50 78 ILE A CA 1
ATOM 629 C C . ILE A 1 78 ? 1.029 9.781 -8.291 1.00 89.50 78 ILE A C 1
ATOM 631 O O . ILE A 1 78 ? 1.145 10.088 -7.103 1.00 89.50 78 ILE A O 1
ATOM 635 N N . ASN A 1 79 ? 2.073 9.486 -9.061 1.00 88.06 79 ASN A N 1
ATOM 636 C CA . ASN A 1 79 ? 3.452 9.652 -8.633 1.00 88.06 79 ASN A CA 1
ATOM 637 C C . ASN A 1 79 ? 3.910 11.098 -8.882 1.00 88.06 79 ASN A C 1
ATOM 639 O O . ASN A 1 79 ? 3.905 11.574 -10.021 1.00 88.06 79 ASN A O 1
ATOM 643 N N . ILE A 1 80 ? 4.338 11.780 -7.819 1.00 85.25 80 ILE A N 1
ATOM 644 C CA . ILE A 1 80 ? 4.647 13.218 -7.843 1.00 85.25 80 ILE A CA 1
ATOM 645 C C . ILE A 1 80 ? 5.896 13.512 -8.694 1.00 85.25 80 ILE A C 1
ATOM 647 O O . ILE A 1 80 ? 5.949 14.532 -9.375 1.00 85.25 80 ILE A O 1
ATOM 651 N N . GLY A 1 81 ? 6.884 12.611 -8.706 1.00 78.31 81 GLY A N 1
ATOM 652 C CA . GLY A 1 81 ? 8.155 12.826 -9.409 1.00 78.31 81 GLY A CA 1
ATOM 653 C C . GLY A 1 81 ? 8.115 12.514 -10.905 1.00 78.31 81 GLY A C 1
ATOM 654 O O . GLY A 1 81 ? 8.924 13.034 -11.666 1.00 78.31 81 GLY A O 1
ATOM 655 N N . SER A 1 82 ? 7.179 11.672 -11.347 1.00 76.31 82 SER A N 1
ATOM 656 C CA . SER A 1 82 ? 7.205 11.119 -12.707 1.00 76.31 82 SER A CA 1
ATOM 657 C C . SER A 1 82 ? 5.917 11.302 -13.510 1.00 76.31 82 SER A C 1
ATOM 659 O O . SER A 1 82 ? 5.856 10.843 -14.649 1.00 76.31 82 SER A O 1
ATOM 661 N N . LYS A 1 83 ? 4.888 11.958 -12.944 1.00 76.44 83 LYS A N 1
ATOM 662 C CA . LYS A 1 83 ? 3.546 12.147 -13.555 1.00 76.44 83 LYS A CA 1
ATOM 663 C C . LYS A 1 83 ? 2.878 10.843 -14.017 1.00 76.44 83 LYS A C 1
ATOM 665 O O . LYS A 1 83 ? 1.942 10.836 -14.816 1.00 76.44 83 LYS A O 1
ATOM 670 N N . LYS A 1 84 ? 3.383 9.731 -13.503 1.00 83.81 84 LYS A N 1
ATOM 671 C CA . LYS A 1 84 ? 2.902 8.382 -13.727 1.00 83.81 84 LYS A CA 1
ATOM 672 C C . LYS A 1 84 ? 1.652 8.173 -12.893 1.00 83.81 84 LYS A C 1
ATOM 674 O O . LYS A 1 84 ? 1.643 8.495 -11.704 1.00 83.81 84 LYS A O 1
ATOM 679 N N . MET A 1 85 ? 0.609 7.651 -13.521 1.00 87.00 85 MET A N 1
ATOM 680 C CA . MET A 1 85 ? -0.689 7.458 -12.887 1.00 87.00 85 MET A CA 1
ATOM 681 C C . MET A 1 85 ? -1.081 6.001 -12.987 1.00 87.00 85 MET A C 1
ATOM 683 O O . MET A 1 85 ? -0.676 5.305 -13.916 1.00 87.00 85 MET A O 1
ATOM 687 N N . TYR A 1 86 ? -1.856 5.514 -12.034 1.00 88.12 86 TYR A N 1
ATOM 688 C CA . TYR A 1 86 ? -2.346 4.153 -12.117 1.00 88.12 86 TYR A CA 1
ATOM 689 C C . TYR A 1 86 ? -3.604 3.964 -11.280 1.00 88.12 86 TYR A C 1
ATOM 691 O O . TYR A 1 86 ? -3.780 4.572 -10.222 1.00 88.12 86 TYR A O 1
ATOM 699 N N . TYR A 1 87 ? -4.471 3.084 -11.764 1.00 89.62 87 TYR A N 1
ATOM 700 C CA . TYR A 1 87 ? -5.556 2.537 -10.968 1.00 89.62 87 TYR A CA 1
ATOM 701 C C . TYR A 1 87 ? -5.055 1.312 -10.231 1.00 89.62 87 TYR A C 1
ATOM 703 O O . TYR A 1 87 ? -4.189 0.581 -10.722 1.00 89.62 87 TYR A O 1
ATOM 711 N N . ASN A 1 88 ? -5.586 1.100 -9.038 1.00 89.75 88 ASN A N 1
ATOM 712 C CA . ASN A 1 88 ? -5.239 -0.041 -8.232 1.00 89.75 88 ASN A CA 1
ATOM 713 C C . ASN A 1 88 ? -6.448 -0.712 -7.613 1.00 89.75 88 ASN A C 1
ATOM 715 O O . ASN A 1 88 ? -7.383 -0.057 -7.169 1.00 89.75 88 ASN A O 1
ATOM 719 N N . PHE A 1 89 ? -6.373 -2.033 -7.561 1.00 91.00 89 PHE A N 1
ATOM 720 C CA . PHE A 1 89 ? -7.211 -2.873 -6.725 1.00 91.00 89 PHE A CA 1
ATOM 721 C C . PHE A 1 89 ? -6.286 -3.594 -5.753 1.00 91.00 89 PHE A C 1
ATOM 723 O O . PHE A 1 89 ? -5.257 -4.120 -6.173 1.00 91.00 89 PHE A O 1
ATOM 730 N N . SER A 1 90 ? -6.595 -3.597 -4.461 1.00 92.19 90 SER A N 1
ATOM 731 C CA . SER A 1 90 ? -5.738 -4.239 -3.470 1.00 92.19 90 SER A CA 1
ATOM 732 C C . SER A 1 90 ? -6.496 -4.940 -2.363 1.00 92.19 90 SER A C 1
ATOM 734 O O . SER A 1 90 ? -7.590 -4.533 -1.960 1.00 92.19 90 SER A O 1
ATOM 736 N N . THR A 1 91 ? -5.851 -5.980 -1.854 1.00 93.06 91 THR A N 1
ATOM 737 C CA . THR A 1 91 ? -6.252 -6.741 -0.684 1.00 93.06 91 THR A CA 1
ATOM 738 C C . THR A 1 91 ? -5.125 -6.682 0.343 1.00 93.06 91 THR A C 1
ATOM 740 O O . THR A 1 91 ? -3.942 -6.739 0.004 1.00 93.06 91 THR A O 1
ATOM 743 N N . CYS A 1 92 ? -5.477 -6.512 1.611 1.00 91.12 92 CYS A N 1
ATOM 744 C CA . CYS A 1 92 ? -4.538 -6.577 2.722 1.00 91.12 92 CYS A CA 1
ATOM 745 C C . CYS A 1 92 ? -5.127 -7.475 3.794 1.00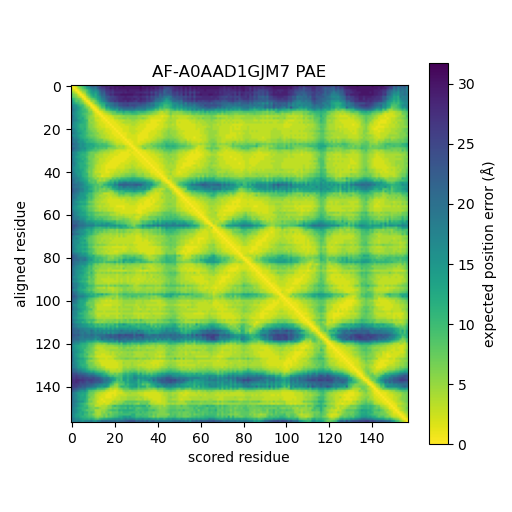 91.12 92 CYS A C 1
ATOM 747 O O . CYS A 1 92 ? -6.196 -7.173 4.323 1.00 91.12 92 CYS A O 1
ATOM 749 N N . GLU A 1 93 ? -4.419 -8.538 4.129 1.00 92.56 93 GLU A N 1
ATOM 750 C CA . GLU A 1 93 ? -4.716 -9.381 5.274 1.00 92.56 93 GLU A CA 1
ATOM 751 C C . GLU A 1 93 ? -3.660 -9.124 6.338 1.00 92.56 93 GLU A C 1
ATOM 753 O O . GLU A 1 93 ? -2.461 -9.063 6.055 1.00 92.56 93 GLU A O 1
ATOM 758 N N . GLY A 1 94 ? -4.087 -8.941 7.581 1.00 90.25 94 GLY A N 1
ATOM 759 C CA . GLY A 1 94 ? -3.159 -8.652 8.657 1.00 90.25 94 GLY A CA 1
ATOM 760 C C . GLY A 1 94 ? -3.572 -9.218 9.997 1.00 90.25 94 GLY A C 1
ATOM 761 O O . GLY A 1 94 ? -4.751 -9.280 10.336 1.00 90.25 94 GLY A O 1
ATOM 762 N N . ILE A 1 95 ? -2.572 -9.597 10.787 1.00 91.69 95 ILE A N 1
ATOM 763 C CA . ILE A 1 95 ? -2.738 -10.008 12.181 1.00 91.69 95 ILE A CA 1
ATOM 764 C C . ILE A 1 95 ? -2.261 -8.857 13.053 1.00 91.69 95 ILE A C 1
ATOM 766 O O . ILE A 1 95 ? -1.079 -8.498 13.037 1.00 91.69 95 ILE A O 1
ATOM 770 N N . LYS A 1 96 ? -3.186 -8.265 13.810 1.00 88.50 96 LYS A N 1
ATOM 771 C CA . LYS A 1 96 ? -2.897 -7.124 14.676 1.00 88.50 96 LYS A CA 1
ATOM 772 C C . LYS A 1 96 ? -2.445 -7.592 16.056 1.00 88.50 96 LYS A C 1
ATOM 774 O O . LYS A 1 96 ? -3.183 -8.251 16.786 1.00 88.50 96 LYS A O 1
ATOM 779 N N . PHE A 1 97 ? -1.249 -7.169 16.437 1.00 87.75 97 PHE A N 1
ATOM 780 C CA . PHE A 1 97 ? -0.675 -7.367 17.760 1.00 87.75 97 PHE A CA 1
ATOM 781 C C . PHE A 1 97 ? -0.973 -6.172 18.672 1.00 87.75 97 PHE A C 1
ATOM 783 O O . PHE A 1 97 ? -1.495 -5.128 18.256 1.00 87.75 97 PHE A O 1
ATOM 790 N N . LYS A 1 98 ? -0.619 -6.314 19.954 1.00 81.25 98 LYS A N 1
ATOM 791 C CA . LYS A 1 98 ? -0.672 -5.203 20.911 1.00 81.25 98 LYS A CA 1
ATOM 792 C C . LYS A 1 98 ? 0.163 -4.019 20.400 1.00 81.25 98 LYS A C 1
ATOM 794 O O . LYS A 1 98 ? 1.111 -4.175 19.632 1.00 81.25 98 LYS A O 1
ATOM 799 N N . ASN A 1 99 ? -0.207 -2.818 20.835 1.00 82.31 99 ASN A N 1
ATOM 800 C CA . ASN A 1 99 ? 0.497 -1.569 20.528 1.00 82.31 99 ASN A CA 1
ATOM 801 C C . ASN A 1 99 ? 0.498 -1.174 19.039 1.00 82.31 99 ASN A C 1
ATOM 803 O O . ASN A 1 99 ? 1.361 -0.409 18.620 1.00 82.31 99 ASN A O 1
ATOM 807 N N . GLY A 1 100 ? -0.440 -1.669 18.227 1.00 82.19 100 GLY A N 1
ATOM 808 C CA . GLY A 1 100 ? -0.599 -1.224 16.835 1.00 82.19 100 GLY A CA 1
ATOM 809 C C . GLY A 1 100 ? 0.432 -1.788 15.854 1.00 82.19 100 GLY A C 1
ATOM 810 O O . GLY A 1 100 ? 0.546 -1.269 14.749 1.00 82.19 100 GLY A O 1
ATOM 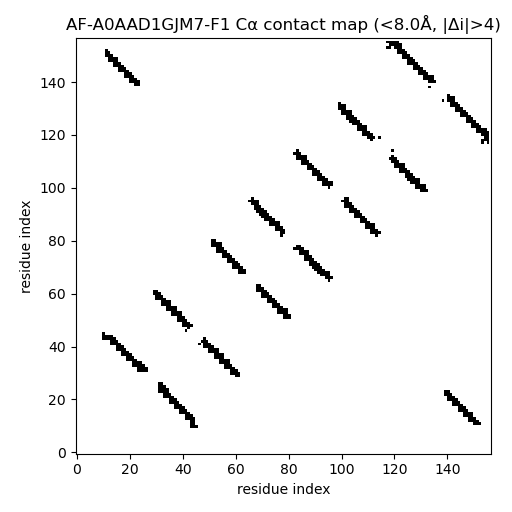811 N N . ILE A 1 101 ? 1.178 -2.826 16.239 1.00 90.94 101 ILE A N 1
ATOM 812 C CA . ILE A 1 101 ? 2.017 -3.599 15.314 1.00 90.94 101 ILE A CA 1
ATOM 813 C C . ILE A 1 101 ? 1.125 -4.589 14.559 1.00 90.94 101 ILE A C 1
ATOM 815 O O . ILE A 1 101 ? 0.214 -5.171 15.147 1.00 90.94 101 ILE A O 1
ATOM 819 N N . MET A 1 102 ? 1.380 -4.790 13.272 1.00 92.31 102 MET A N 1
ATOM 820 C CA . MET A 1 102 ? 0.629 -5.703 12.420 1.00 92.31 102 MET A CA 1
ATOM 821 C C . MET A 1 102 ? 1.584 -6.480 11.516 1.00 92.31 102 MET A C 1
ATOM 823 O O . MET A 1 102 ? 2.443 -5.878 10.875 1.00 92.31 102 MET A O 1
ATOM 827 N N . LEU A 1 103 ? 1.426 -7.801 11.453 1.00 92.62 103 LEU A N 1
ATOM 828 C CA . LEU A 1 103 ? 1.971 -8.589 10.345 1.00 92.62 103 LEU A CA 1
ATOM 829 C C . LEU A 1 103 ? 0.993 -8.491 9.186 1.00 92.62 103 LEU A C 1
ATOM 831 O O . LEU A 1 103 ? -0.211 -8.578 9.414 1.00 92.62 103 LEU A O 1
ATOM 835 N N . THR A 1 104 ? 1.501 -8.286 7.978 1.00 92.62 104 THR A N 1
ATOM 836 C CA . THR A 1 104 ? 0.693 -7.960 6.801 1.00 92.62 104 THR A CA 1
ATOM 837 C C . THR A 1 104 ? 1.086 -8.813 5.608 1.00 92.62 104 THR A C 1
ATOM 839 O O . THR A 1 104 ? 2.274 -8.988 5.334 1.00 92.62 104 THR A O 1
ATOM 842 N N . SER A 1 105 ? 0.075 -9.303 4.901 1.00 92.50 105 SER A N 1
ATOM 843 C CA . SER A 1 105 ? 0.154 -9.822 3.544 1.00 92.50 105 SER A CA 1
ATOM 844 C C . SER A 1 105 ? -0.686 -8.914 2.658 1.00 92.50 105 SER A C 1
ATOM 846 O O . SER A 1 105 ? -1.859 -8.668 2.935 1.00 92.50 105 SER A O 1
ATOM 848 N N . PHE A 1 106 ? -0.068 -8.351 1.633 1.00 90.56 106 PHE A N 1
ATOM 849 C CA . PHE A 1 106 ? -0.675 -7.336 0.793 1.00 90.56 106 PHE A CA 1
ATOM 850 C C . PHE A 1 106 ? -0.519 -7.713 -0.670 1.00 90.56 106 PHE A C 1
ATOM 852 O O . PHE A 1 106 ? 0.590 -7.992 -1.115 1.00 90.56 106 PHE A O 1
ATOM 859 N N . THR A 1 107 ? -1.618 -7.678 -1.417 1.00 90.38 107 THR A N 1
ATOM 860 C CA . THR A 1 107 ? -1.625 -7.872 -2.868 1.00 90.38 107 THR A CA 1
ATOM 861 C C . THR A 1 107 ? -2.257 -6.658 -3.523 1.00 90.38 107 THR A C 1
ATOM 863 O O . THR A 1 107 ? -3.317 -6.197 -3.106 1.00 90.38 107 THR A O 1
ATOM 866 N N . LYS A 1 108 ? -1.624 -6.123 -4.562 1.00 89.38 108 LYS A N 1
ATOM 867 C CA . LYS A 1 108 ? -2.090 -4.953 -5.300 1.00 89.38 108 LYS A CA 1
ATOM 868 C C . LYS A 1 108 ? -1.911 -5.162 -6.790 1.00 89.38 108 LYS A C 1
ATOM 870 O O . LYS A 1 108 ? -0.810 -5.370 -7.281 1.00 89.38 108 LYS A O 1
ATOM 875 N N . TYR A 1 109 ? -3.009 -5.038 -7.506 1.00 87.62 109 TYR A N 1
ATOM 876 C CA . TYR A 1 109 ? -3.058 -5.028 -8.953 1.00 87.62 109 TYR A CA 1
ATOM 877 C C . TYR A 1 109 ? -2.974 -3.585 -9.420 1.00 87.62 109 TYR A C 1
ATOM 879 O O . TYR A 1 109 ? -3.671 -2.717 -8.891 1.00 87.62 109 TYR A O 1
ATOM 887 N N . HIS A 1 110 ? -2.119 -3.329 -10.399 1.00 85.25 110 HIS A N 1
ATOM 888 C CA . HIS A 1 110 ? -1.959 -2.031 -11.030 1.00 85.25 110 HIS A CA 1
ATOM 889 C C . HIS A 1 110 ? -2.387 -2.106 -12.485 1.00 85.25 110 HIS A C 1
ATOM 891 O O . HIS A 1 110 ? -1.900 -2.966 -13.214 1.00 85.25 110 HIS A O 1
ATOM 897 N N . THR A 1 111 ? -3.190 -1.136 -12.912 1.00 84.38 111 THR A N 1
ATOM 898 C CA . THR A 1 111 ? -3.329 -0.774 -14.325 1.00 84.38 111 THR A CA 1
ATOM 899 C C . THR A 1 111 ? -2.722 0.604 -14.497 1.00 84.38 111 THR A C 1
ATOM 901 O O . THR A 1 111 ? -3.207 1.585 -13.923 1.00 84.38 111 THR A O 1
ATOM 904 N N . ARG A 1 112 ? -1.610 0.674 -15.221 1.00 81.12 112 ARG A N 1
ATOM 905 C CA . ARG A 1 112 ? -0.790 1.876 -15.325 1.00 81.12 112 ARG A CA 1
ATOM 906 C C . ARG A 1 112 ? -1.220 2.718 -16.522 1.00 81.12 112 ARG A C 1
ATOM 908 O O . ARG A 1 112 ? -1.458 2.205 -17.605 1.00 81.12 112 ARG A O 1
ATOM 915 N N . GLN A 1 113 ? -1.289 4.027 -16.318 1.00 71.75 113 GLN A N 1
ATOM 916 C CA . GLN A 1 113 ? -1.448 5.031 -17.363 1.00 71.75 113 GLN A CA 1
ATOM 917 C C . GLN A 1 113 ? -0.153 5.843 -17.463 1.00 71.75 113 GLN A C 1
ATOM 919 O O . GLN A 1 113 ? 0.478 6.163 -16.452 1.00 71.75 113 GLN A O 1
ATOM 924 N N . ASN A 1 114 ? 0.259 6.180 -18.685 1.00 67.94 114 ASN A N 1
ATOM 925 C CA . ASN A 1 114 ? 1.520 6.881 -18.971 1.00 67.94 114 ASN A CA 1
ATOM 926 C C . ASN A 1 114 ? 2.788 6.099 -18.568 1.00 67.94 114 ASN A C 1
ATOM 928 O O . ASN A 1 114 ? 3.844 6.682 -18.317 1.00 67.94 114 ASN A O 1
ATOM 932 N N . TYR A 1 115 ? 2.699 4.772 -18.514 1.00 61.59 115 TYR A N 1
ATOM 933 C CA . TYR A 1 115 ? 3.856 3.885 -18.594 1.00 61.59 115 TYR A CA 1
ATOM 934 C C . TYR A 1 115 ? 3.897 3.345 -20.025 1.00 61.59 115 TYR A C 1
ATOM 936 O O . TYR A 1 115 ? 2.848 3.075 -20.592 1.00 61.59 115 TYR A O 1
ATOM 944 N N . GLY A 1 116 ? 5.075 3.248 -20.646 1.00 57.62 116 GLY A N 1
ATOM 945 C CA . GLY A 1 116 ? 5.172 2.617 -21.968 1.00 57.62 116 GLY A CA 1
ATOM 946 C C . GLY A 1 116 ? 4.658 1.167 -21.943 1.00 57.62 116 GLY A C 1
ATOM 947 O O . GLY A 1 116 ? 4.674 0.545 -20.881 1.00 57.62 116 GLY A O 1
ATOM 948 N N . TYR A 1 117 ? 4.302 0.638 -23.120 1.00 51.53 117 TYR A N 1
ATOM 949 C CA . TYR A 1 117 ? 3.593 -0.634 -23.389 1.00 51.53 117 TYR A CA 1
ATOM 950 C C . TYR A 1 117 ? 4.024 -1.902 -22.614 1.00 51.53 117 TYR A C 1
ATOM 952 O O . TYR A 1 117 ? 3.320 -2.904 -22.616 1.00 51.53 117 TYR A O 1
ATOM 960 N N . VAL A 1 118 ? 5.194 -1.918 -21.972 1.00 52.12 118 VAL A N 1
ATOM 961 C CA . VAL A 1 118 ? 5.782 -3.118 -21.342 1.00 52.12 118 VAL A CA 1
ATOM 962 C C . VAL A 1 118 ? 5.255 -3.360 -19.912 1.00 52.12 118 VAL A C 1
ATOM 964 O O . VAL A 1 118 ? 5.459 -4.435 -19.344 1.00 52.12 118 VAL A O 1
ATOM 967 N N . TYR A 1 119 ? 4.571 -2.379 -19.307 1.00 57.69 119 TYR A N 1
ATOM 968 C CA . TYR A 1 119 ? 4.089 -2.451 -17.917 1.00 57.69 119 TYR A CA 1
ATOM 969 C C . TYR A 1 119 ? 2.665 -1.916 -17.730 1.00 57.69 119 TYR A C 1
ATOM 971 O O . TYR A 1 119 ? 2.351 -1.353 -16.675 1.00 57.69 119 TYR A O 1
ATOM 979 N N . ASP A 1 120 ? 1.802 -2.113 -18.724 1.00 71.00 120 ASP A N 1
ATOM 980 C CA . ASP A 1 120 ? 0.412 -1.644 -18.700 1.00 71.00 120 ASP A CA 1
ATOM 981 C C . ASP A 1 120 ? -0.365 -2.237 -17.516 1.00 71.00 120 ASP A C 1
ATOM 983 O O . ASP A 1 120 ? -1.223 -1.572 -16.930 1.00 71.00 120 ASP A O 1
ATOM 987 N N . SER A 1 121 ? -0.002 -3.451 -17.086 1.00 76.88 121 SER A N 1
ATOM 988 C CA . SER A 1 121 ? -0.525 -4.054 -15.859 1.00 76.88 121 SER A CA 1
ATOM 989 C C . SER A 1 121 ? 0.519 -4.854 -15.075 1.00 76.88 121 SER A C 1
ATOM 991 O O . SER A 1 121 ? 1.431 -5.460 -15.644 1.00 76.88 121 SER A O 1
ATOM 993 N N . SER A 1 122 ? 0.421 -4.846 -13.742 1.00 81.69 122 SER A N 1
ATOM 994 C CA . SER A 1 122 ? 1.242 -5.710 -12.882 1.00 81.69 122 SER A CA 1
ATOM 995 C C . SER A 1 122 ? 0.556 -6.098 -11.578 1.00 81.69 122 SER A C 1
ATOM 997 O O . SER A 1 122 ? -0.410 -5.462 -11.155 1.00 81.69 122 SER A O 1
ATOM 999 N N . VAL A 1 123 ? 1.084 -7.142 -10.942 1.00 85.50 123 VAL A N 1
ATOM 1000 C CA . VAL A 1 123 ? 0.722 -7.562 -9.588 1.00 85.50 123 VAL A CA 1
ATOM 1001 C C . VAL A 1 123 ? 1.907 -7.341 -8.670 1.00 85.50 123 VAL A C 1
ATOM 1003 O O . VAL A 1 123 ? 2.999 -7.850 -8.912 1.00 85.50 123 VAL A O 1
ATOM 1006 N N . TYR A 1 124 ? 1.649 -6.602 -7.605 1.00 84.62 124 TYR A N 1
ATOM 1007 C CA . TYR A 1 124 ? 2.535 -6.380 -6.483 1.00 84.62 124 TYR A CA 1
ATOM 1008 C C . TYR A 1 124 ? 2.063 -7.228 -5.311 1.00 84.62 124 TYR A C 1
ATOM 1010 O O . TYR A 1 124 ? 0.910 -7.123 -4.898 1.00 84.62 124 TYR A O 1
ATOM 1018 N N . GLU A 1 125 ? 2.954 -8.024 -4.748 1.00 87.62 125 GLU A N 1
ATOM 1019 C CA . GLU A 1 125 ? 2.692 -8.809 -3.546 1.00 87.62 125 GLU A CA 1
ATOM 1020 C C . GLU A 1 125 ? 3.767 -8.482 -2.504 1.00 87.62 125 GLU A C 1
ATOM 1022 O O . 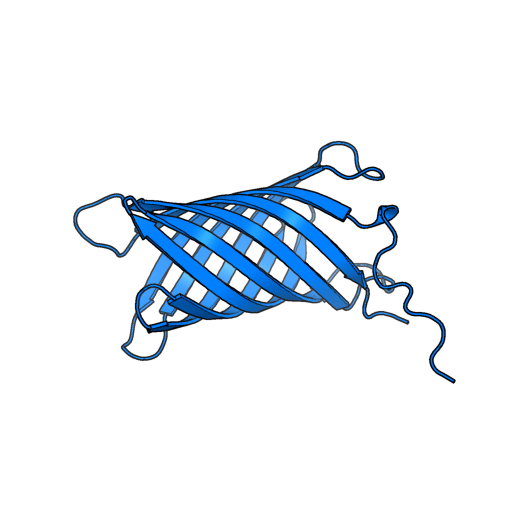GLU A 1 125 ? 4.945 -8.348 -2.841 1.00 87.62 125 GLU A O 1
ATOM 1027 N N . GLN A 1 126 ? 3.365 -8.324 -1.243 1.00 90.25 126 GLN A N 1
ATOM 1028 C CA . GLN A 1 126 ? 4.249 -7.951 -0.144 1.00 90.25 126 GLN A CA 1
ATOM 1029 C C . GLN A 1 126 ? 3.906 -8.715 1.132 1.00 90.25 126 GLN A C 1
ATOM 1031 O O . GLN A 1 126 ? 2.748 -8.792 1.542 1.00 90.25 126 GLN A O 1
ATOM 1036 N N . LEU A 1 127 ? 4.950 -9.181 1.817 1.00 92.12 127 LEU A N 1
ATOM 1037 C CA . LEU A 1 127 ? 4.893 -9.588 3.218 1.00 92.12 127 LEU A CA 1
ATOM 1038 C C . LEU A 1 127 ? 5.681 -8.587 4.056 1.00 92.12 127 LEU A C 1
ATOM 1040 O O . LEU A 1 127 ? 6.842 -8.292 3.763 1.00 92.12 127 LEU A O 1
ATOM 1044 N N . GLY A 1 128 ? 5.056 -8.044 5.097 1.00 92.50 128 GLY A N 1
ATOM 1045 C CA . GLY A 1 128 ? 5.667 -6.972 5.872 1.00 92.50 128 GLY A CA 1
ATOM 1046 C C . GLY A 1 128 ? 5.161 -6.831 7.296 1.00 92.50 128 GLY A C 1
ATOM 1047 O O . GLY A 1 128 ? 4.170 -7.438 7.706 1.00 92.50 128 GLY A O 1
ATOM 1048 N N . ILE A 1 129 ? 5.856 -5.977 8.037 1.00 93.06 129 ILE A N 1
ATOM 1049 C CA . ILE A 1 129 ? 5.482 -5.507 9.365 1.00 93.06 129 ILE A CA 1
ATOM 1050 C C . ILE A 1 129 ? 5.059 -4.048 9.228 1.00 93.06 129 ILE A C 1
ATOM 1052 O O . ILE A 1 129 ? 5.800 -3.223 8.690 1.00 93.06 129 ILE A O 1
ATOM 1056 N N . ALA A 1 130 ? 3.880 -3.724 9.747 1.00 92.44 130 ALA A N 1
ATOM 1057 C CA . ALA A 1 130 ? 3.365 -2.368 9.818 1.00 92.44 130 ALA A CA 1
ATOM 1058 C C . ALA A 1 130 ? 3.211 -1.920 11.275 1.00 92.44 130 ALA A C 1
ATOM 1060 O O . ALA A 1 130 ? 2.832 -2.693 12.155 1.00 92.44 130 ALA A O 1
ATOM 1061 N N . LYS A 1 131 ? 3.475 -0.641 11.527 1.00 92.69 131 LYS A N 1
ATOM 1062 C CA . LYS A 1 131 ? 3.210 0.044 12.787 1.00 92.69 131 LYS A CA 1
ATOM 1063 C C . LYS A 1 131 ? 2.206 1.153 12.526 1.00 92.69 131 LYS A C 1
ATOM 1065 O O . LYS A 1 131 ? 2.519 2.135 11.857 1.00 92.69 131 LYS A O 1
ATOM 1070 N N . ILE A 1 132 ? 1.021 0.996 13.095 1.00 88.06 132 ILE A N 1
ATOM 1071 C CA . ILE A 1 132 ? -0.029 2.006 13.081 1.00 88.06 132 ILE A CA 1
ATOM 1072 C C . ILE A 1 132 ? 0.190 2.925 14.283 1.00 88.06 132 ILE A C 1
ATOM 1074 O O . ILE A 1 132 ? 0.245 2.466 15.429 1.00 88.06 132 ILE A O 1
ATOM 1078 N N . ILE A 1 133 ? 0.321 4.218 14.011 1.00 85.56 133 ILE A N 1
ATOM 1079 C CA . ILE A 1 133 ? 0.454 5.281 14.999 1.00 85.56 133 ILE A CA 1
ATOM 1080 C C . ILE A 1 133 ? -0.798 6.153 14.907 1.00 85.56 133 ILE A C 1
ATOM 1082 O O . ILE A 1 133 ? -1.071 6.788 13.886 1.00 85.56 133 ILE A O 1
ATOM 1086 N N . ASN A 1 134 ? -1.573 6.150 15.987 1.00 76.62 134 ASN A N 1
ATOM 1087 C CA . ASN A 1 134 ? -2.782 6.953 16.096 1.00 76.62 134 ASN A CA 1
ATOM 1088 C C . ASN A 1 134 ? -2.409 8.332 16.642 1.00 76.62 134 ASN A C 1
ATOM 1090 O O . ASN A 1 134 ? -1.755 8.420 17.682 1.00 76.62 134 ASN A O 1
ATOM 1094 N N . PHE A 1 135 ? -2.858 9.391 15.972 1.00 68.38 135 PHE A N 1
ATOM 1095 C CA . PHE A 1 135 ? -2.693 10.766 16.435 1.00 68.38 135 PHE A CA 1
ATOM 1096 C C . PHE A 1 135 ? -4.060 11.444 16.568 1.00 68.38 135 PHE A C 1
ATOM 1098 O O . PHE A 1 135 ? -4.894 11.353 15.669 1.00 68.38 135 PHE A O 1
ATOM 1105 N N . GLY A 1 136 ? -4.264 12.161 17.676 1.00 61.31 136 GLY A N 1
ATOM 1106 C CA . GLY A 1 136 ? -5.503 12.886 17.971 1.00 61.31 136 GLY A CA 1
ATOM 1107 C C . GLY A 1 136 ? -6.521 12.092 18.799 1.00 61.31 136 GLY A C 1
ATOM 1108 O O . GLY A 1 136 ? -6.377 10.894 19.027 1.00 61.31 136 GLY A O 1
ATOM 1109 N N . LYS A 1 137 ? -7.553 12.797 19.287 1.00 57.28 137 LYS A N 1
ATOM 1110 C CA . LYS A 1 137 ? -8.647 12.213 20.089 1.00 57.28 137 LYS A CA 1
ATOM 1111 C C . LYS A 1 137 ? -9.637 11.391 19.256 1.00 57.28 137 LYS A C 1
ATOM 1113 O O . LYS A 1 137 ? -10.368 10.581 19.815 1.00 57.28 137 LYS A O 1
ATOM 1118 N N . GLU A 1 138 ? -9.648 11.573 17.938 1.00 56.41 138 GLU A N 1
ATOM 1119 C CA . GLU A 1 138 ? -10.535 10.861 17.023 1.00 56.41 138 GLU A CA 1
ATOM 1120 C C . GLU A 1 138 ? -9.703 9.958 16.105 1.00 56.41 138 GLU A C 1
ATOM 1122 O O . GLU A 1 138 ? -8.779 10.426 15.444 1.00 56.41 138 GLU A O 1
ATOM 1127 N N . ASN A 1 139 ? -10.047 8.667 16.019 1.00 60.34 139 ASN A N 1
ATOM 1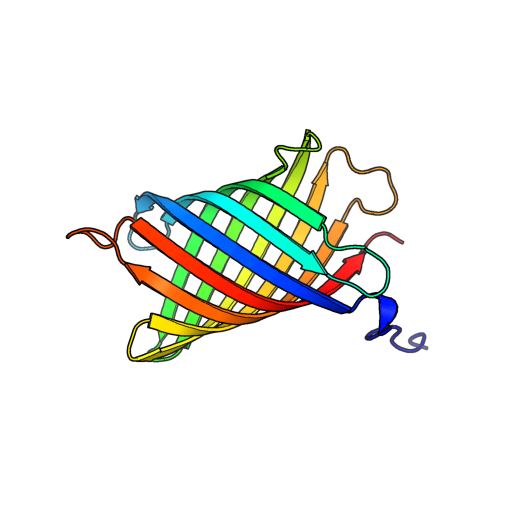128 C CA . ASN A 1 139 ? -9.403 7.649 15.163 1.00 60.34 139 ASN A CA 1
ATOM 1129 C C . ASN A 1 139 ? -9.572 7.904 13.640 1.00 60.34 139 ASN A C 1
ATOM 1131 O O . ASN A 1 139 ? -9.594 6.968 12.837 1.00 60.34 139 ASN A O 1
ATOM 1135 N N . ARG A 1 140 ? -9.751 9.161 13.227 1.00 59.81 140 ARG A N 1
ATOM 1136 C CA . ARG A 1 140 ? -9.949 9.581 11.835 1.00 59.81 140 ARG A CA 1
ATOM 1137 C C . ARG A 1 140 ? -8.650 9.583 11.035 1.00 59.81 140 ARG A C 1
ATOM 1139 O O . ARG A 1 140 ? -8.691 9.440 9.819 1.00 59.81 140 ARG A O 1
ATOM 1146 N N . ASN A 1 141 ? -7.517 9.690 11.725 1.00 63.84 141 ASN A N 1
ATOM 1147 C CA . ASN A 1 141 ? -6.217 9.953 11.131 1.00 63.84 141 ASN A CA 1
ATOM 1148 C C . ASN A 1 141 ? -5.210 8.891 11.567 1.00 63.84 141 ASN A C 1
ATOM 1150 O O . ASN A 1 141 ? -4.910 8.748 12.754 1.00 63.84 141 ASN A O 1
ATOM 1154 N N . LEU A 1 142 ? -4.705 8.130 10.597 1.00 79.81 142 LEU A N 1
ATOM 1155 C CA . LEU A 1 142 ? -3.794 7.017 10.847 1.00 79.81 142 LEU A CA 1
ATOM 1156 C C . LEU A 1 142 ? -2.493 7.251 10.097 1.00 79.81 142 LEU A C 1
ATOM 1158 O O . LEU A 1 142 ? -2.471 7.280 8.865 1.00 79.81 142 LEU A O 1
ATOM 1162 N N . PHE A 1 143 ? -1.410 7.381 10.851 1.00 87.25 143 PHE A N 1
ATOM 1163 C CA . PHE A 1 143 ? -0.066 7.332 10.306 1.00 87.25 143 PHE A CA 1
ATOM 1164 C C . PHE A 1 143 ? 0.427 5.891 10.376 1.00 87.25 143 PHE A C 1
ATOM 1166 O O . PHE A 1 143 ? 0.309 5.244 11.416 1.00 87.25 143 PHE A O 1
ATOM 1173 N N . THR A 1 144 ? 0.964 5.370 9.281 1.00 90.31 144 THR A N 1
ATOM 1174 C CA . THR A 1 144 ? 1.496 4.009 9.247 1.00 90.31 144 THR A CA 1
ATOM 1175 C C . THR A 1 144 ? 2.892 4.010 8.658 1.00 90.31 144 THR A C 1
ATOM 1177 O O . THR A 1 144 ? 3.119 4.548 7.576 1.00 90.31 144 THR A O 1
ATOM 1180 N N . ALA A 1 145 ? 3.814 3.374 9.374 1.00 91.56 145 ALA A N 1
ATOM 1181 C CA . ALA A 1 145 ? 5.115 2.990 8.850 1.00 91.56 145 ALA A CA 1
ATOM 1182 C C . ALA A 1 145 ? 5.097 1.488 8.563 1.00 91.56 145 ALA A C 1
ATOM 1184 O O . ALA A 1 145 ? 4.607 0.712 9.384 1.00 91.56 145 ALA A O 1
ATOM 1185 N N . GLN A 1 146 ? 5.611 1.071 7.413 1.00 92.50 146 GLN A N 1
ATOM 1186 C CA . GLN A 1 146 ? 5.608 -0.322 6.982 1.00 92.50 146 GLN A CA 1
ATOM 1187 C C . GLN A 1 146 ? 6.935 -0.677 6.324 1.00 92.50 146 GLN A C 1
ATOM 1189 O O . GLN A 1 146 ? 7.436 0.081 5.499 1.00 92.50 146 GLN A O 1
ATOM 1194 N N . ILE A 1 147 ? 7.468 -1.848 6.654 1.00 92.62 147 ILE A N 1
ATOM 1195 C CA . ILE A 1 147 ? 8.628 -2.438 5.987 1.00 92.62 147 ILE A CA 1
ATOM 1196 C C . ILE A 1 147 ? 8.306 -3.874 5.591 1.00 92.62 147 ILE A C 1
ATOM 1198 O O . ILE A 1 147 ? 7.660 -4.599 6.347 1.00 92.62 147 ILE A O 1
ATOM 1202 N N . GLY A 1 148 ? 8.730 -4.297 4.407 1.00 89.50 148 GLY A N 1
ATOM 1203 C CA . GLY A 1 148 ? 8.522 -5.671 3.974 1.00 89.50 148 GLY A CA 1
ATOM 1204 C C . GLY A 1 148 ? 9.300 -6.044 2.727 1.00 89.50 148 GLY A C 1
ATOM 1205 O O . GLY A 1 148 ? 9.891 -5.197 2.059 1.00 89.50 148 GLY A O 1
ATOM 1206 N N . HIS A 1 149 ? 9.264 -7.334 2.424 1.00 85.81 149 HIS A N 1
ATOM 1207 C CA . HIS A 1 149 ? 9.761 -7.866 1.167 1.00 85.81 149 HIS A CA 1
ATOM 1208 C C . HIS A 1 149 ? 8.618 -7.931 0.174 1.00 85.81 149 HIS A C 1
ATOM 1210 O O . HIS A 1 149 ? 7.509 -8.338 0.529 1.00 85.81 149 HIS A O 1
ATOM 1216 N N . PHE A 1 150 ? 8.901 -7.537 -1.057 1.00 82.81 150 PHE A N 1
ATOM 1217 C CA . PHE A 1 150 ? 7.915 -7.517 -2.116 1.00 82.81 150 PHE A CA 1
ATOM 1218 C C . PHE A 1 150 ? 8.467 -8.092 -3.408 1.00 82.81 150 PHE A C 1
ATOM 1220 O O . PHE A 1 150 ? 9.682 -8.175 -3.620 1.00 82.81 150 PHE A O 1
ATOM 1227 N N . TRP A 1 151 ? 7.537 -8.471 -4.271 1.00 84.12 151 TRP A N 1
ATOM 1228 C CA . TRP A 1 151 ? 7.807 -8.943 -5.613 1.00 84.12 151 TRP A CA 1
ATOM 1229 C C . TRP A 1 151 ? 6.757 -8.368 -6.567 1.00 84.12 151 TRP A C 1
ATOM 1231 O O . TRP A 1 151 ? 5.556 -8.429 -6.309 1.00 84.12 151 TRP A O 1
ATOM 1241 N N . ASP A 1 152 ? 7.232 -7.762 -7.658 1.00 76.81 152 ASP A N 1
ATOM 1242 C CA . ASP A 1 152 ? 6.392 -7.194 -8.722 1.00 76.81 152 ASP A CA 1
ATOM 1243 C C . ASP A 1 152 ? 6.454 -8.102 -9.956 1.00 76.81 152 ASP A C 1
ATOM 1245 O O . ASP A 1 152 ? 7.525 -8.580 -10.361 1.00 76.81 152 ASP A O 1
ATOM 1249 N N . ARG A 1 153 ? 5.293 -8.355 -10.555 1.00 76.62 153 ARG A N 1
ATOM 1250 C CA . ARG A 1 153 ? 5.133 -9.218 -11.728 1.00 76.62 153 ARG A CA 1
ATOM 1251 C C . ARG A 1 153 ? 4.347 -8.479 -12.798 1.00 76.62 153 ARG A C 1
ATOM 1253 O O . ARG A 1 153 ? 3.174 -8.180 -12.593 1.00 76.62 153 ARG A O 1
ATOM 1260 N N . SER A 1 154 ? 4.970 -8.209 -13.949 1.00 74.69 154 SER A N 1
ATOM 1261 C CA . SER A 1 154 ? 4.228 -7.711 -15.115 1.00 74.69 154 SER A CA 1
ATOM 1262 C C . SER A 1 154 ? 3.215 -8.765 -15.556 1.00 74.69 154 SER A C 1
ATOM 1264 O O . SER A 1 154 ? 3.552 -9.945 -15.644 1.00 74.69 154 SER A O 1
ATOM 1266 N N . LEU A 1 155 ? 1.988 -8.326 -15.818 1.00 75.75 155 LEU A N 1
ATOM 1267 C CA . LEU A 1 155 ? 0.945 -9.131 -16.457 1.00 75.75 155 LEU A CA 1
ATOM 1268 C C . LEU A 1 155 ? 0.900 -8.895 -17.976 1.00 75.75 155 LEU A C 1
ATOM 1270 O O . LEU A 1 155 ? 0.065 -9.468 -18.670 1.00 75.75 155 LEU A O 1
ATOM 1274 N N . SER A 1 156 ? 1.791 -8.040 -18.481 1.00 65.81 156 SER A N 1
ATOM 1275 C CA . SER A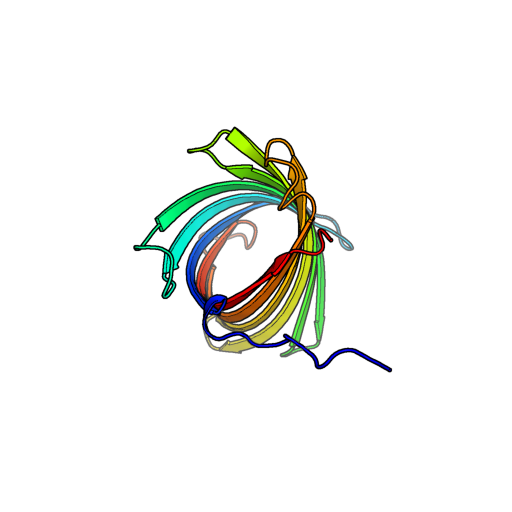 1 156 ? 1.922 -7.718 -19.901 1.00 65.81 156 SER A CA 1
ATOM 1276 C C . SER A 1 156 ? 2.712 -8.844 -20.587 1.00 65.81 156 SER A C 1
ATOM 1278 O O . SER A 1 156 ? 3.795 -9.192 -20.109 1.00 65.81 156 SER A O 1
ATOM 1280 N N . ASN A 1 157 ? 2.157 -9.423 -21.658 1.00 51.50 157 ASN A N 1
ATOM 1281 C CA . ASN A 1 157 ? 2.797 -10.468 -22.476 1.00 51.50 157 ASN A CA 1
ATOM 1282 C C . ASN A 1 157 ? 3.788 -9.884 -23.484 1.00 51.50 157 ASN A C 1
ATOM 1284 O O . ASN A 1 157 ? 3.426 -8.879 -24.132 1.00 51.50 157 ASN A O 1
#

Secondary structure (DSSP, 8-state):
---------GGGEEEEEEEEEEEEEEE-SS-EEEEEEEEEEEEESSS--EEEEEEEEEEEEEEEETTEEEEEEEEEEEETTT--EEEEEEEEEEEEPGGGEEEEEEEEEEEEESS-GGGSEEEEEEEEEEEEEE-SSSTTEEEEEEEEEEEEEE---